Protein AF-A0A6P7GH05-F1 (afdb_monomer_lite)

InterPro domains:
  IPR000743 Glycoside hydrolase, family 28 [PF00295] (95-164)
  IPR011050 Pectin lyase fold/virulence factor [SSF51126] (20-163)
  IPR012334 Pectin lyase fold [G3DSA:2.160.20.10] (19-96)
  IPR012334 Pectin lyase fold [G3DSA:2.160.20.10] (97-174)
  IPR050434 Glycosyl hydrolase family 28, fungi [PTHR31884] (13-96)

Structure (mmCIF, N/CA/C/O backbone):
data_AF-A0A6P7GH05-F1
#
_entry.id   AF-A0A6P7GH05-F1
#
loop_
_atom_site.group_PDB
_atom_site.id
_atom_site.type_symbol
_atom_site.label_atom_id
_atom_site.label_alt_id
_atom_site.label_comp_id
_atom_site.label_asym_id
_atom_site.label_entity_id
_atom_site.label_seq_id
_atom_site.pdbx_PDB_ins_code
_atom_site.Cartn_x
_atom_site.Cartn_y
_atom_site.Cartn_z
_atom_site.occupancy
_atom_site.B_iso_or_equiv
_atom_site.auth_seq_id
_atom_site.auth_comp_id
_atom_site.auth_asym_id
_atom_site.auth_atom_id
_atom_site.pdbx_PDB_model_num
ATOM 1 N N . MET A 1 1 ? 35.188 1.653 43.070 1.00 40.47 1 MET A N 1
ATOM 2 C CA . MET A 1 1 ? 34.069 0.980 42.378 1.00 40.47 1 MET A CA 1
ATOM 3 C C . MET A 1 1 ? 32.779 1.487 42.996 1.00 40.47 1 MET A C 1
ATOM 5 O O . MET A 1 1 ? 32.443 1.072 44.094 1.00 40.47 1 MET A O 1
ATOM 9 N N . SER A 1 2 ? 32.144 2.468 42.358 1.00 36.19 2 SER A N 1
ATOM 10 C CA . SER A 1 2 ? 30.885 3.060 42.818 1.00 36.19 2 SER A CA 1
ATOM 11 C C . SER A 1 2 ? 29.811 2.671 41.811 1.00 36.19 2 SER A C 1
ATOM 13 O O . SER A 1 2 ? 29.954 2.992 40.633 1.00 36.19 2 SER A O 1
ATOM 15 N N . TYR A 1 3 ? 28.797 1.925 42.244 1.00 36.34 3 TYR A N 1
ATOM 16 C CA . TYR A 1 3 ? 27.642 1.605 41.411 1.00 36.34 3 TYR A CA 1
ATOM 17 C C . TYR A 1 3 ? 26.521 2.588 41.738 1.00 36.34 3 TYR A C 1
ATOM 19 O O . TYR A 1 3 ? 26.050 2.650 42.874 1.00 36.34 3 TYR A O 1
ATOM 27 N N . THR A 1 4 ? 26.094 3.351 40.734 1.00 36.66 4 THR A N 1
ATOM 28 C CA . THR A 1 4 ? 24.923 4.224 40.821 1.00 36.66 4 THR A CA 1
ATOM 29 C C . THR A 1 4 ? 23.660 3.379 40.691 1.00 36.66 4 THR A C 1
ATOM 31 O O . THR A 1 4 ? 23.446 2.695 39.693 1.00 36.66 4 THR A O 1
ATOM 34 N N . LYS A 1 5 ? 22.823 3.421 41.726 1.00 44.56 5 LYS A N 1
ATOM 35 C CA . LYS A 1 5 ? 21.528 2.742 41.798 1.00 44.56 5 LYS A CA 1
ATOM 36 C C . LYS A 1 5 ? 20.509 3.544 40.975 1.00 44.56 5 LYS A C 1
ATOM 38 O O . LYS A 1 5 ? 20.111 4.625 41.397 1.00 44.56 5 LYS A O 1
ATOM 43 N N . PHE A 1 6 ? 20.111 3.040 39.806 1.00 34.94 6 PHE A N 1
ATOM 44 C CA . PHE A 1 6 ? 19.012 3.610 39.019 1.00 34.94 6 PHE A CA 1
ATOM 45 C C . PHE A 1 6 ? 17.671 3.118 39.570 1.00 34.94 6 PHE A C 1
ATOM 47 O O . PHE A 1 6 ? 17.457 1.918 39.736 1.00 34.94 6 PHE A O 1
ATOM 54 N N . LEU A 1 7 ? 16.774 4.055 39.863 1.00 34.31 7 LEU A N 1
ATOM 55 C CA . LEU A 1 7 ? 15.393 3.788 40.245 1.00 34.31 7 LEU A CA 1
ATOM 56 C C . LEU A 1 7 ? 14.542 4.083 39.007 1.00 34.31 7 LEU A C 1
ATOM 58 O O . LEU A 1 7 ? 14.425 5.237 38.603 1.00 34.31 7 LEU A O 1
ATOM 62 N N . ILE A 1 8 ? 14.003 3.046 38.361 1.00 41.25 8 ILE A N 1
ATOM 63 C CA . ILE A 1 8 ? 13.006 3.223 37.300 1.00 41.25 8 ILE A CA 1
ATOM 64 C C . ILE A 1 8 ? 11.717 3.655 38.000 1.00 41.25 8 ILE A C 1
ATOM 66 O O . ILE A 1 8 ? 11.035 2.841 38.621 1.00 41.25 8 ILE A O 1
ATOM 70 N N . VAL A 1 9 ? 11.401 4.947 37.947 1.00 43.69 9 VAL A N 1
ATOM 71 C CA . VAL A 1 9 ? 10.051 5.427 38.245 1.00 43.69 9 VAL A CA 1
ATOM 72 C C . VAL A 1 9 ? 9.219 5.082 37.016 1.00 43.69 9 VAL A C 1
ATOM 74 O O . VAL A 1 9 ? 9.401 5.683 35.960 1.00 43.69 9 VAL A O 1
ATOM 77 N N . ALA A 1 10 ? 8.358 4.070 37.123 1.00 41.59 10 ALA A N 1
ATOM 78 C CA . ALA A 1 10 ? 7.387 3.774 36.081 1.00 41.59 10 ALA A CA 1
ATOM 79 C C . ALA A 1 10 ? 6.421 4.962 35.984 1.00 41.59 10 ALA A C 1
ATOM 81 O O . ALA A 1 10 ? 5.525 5.120 36.814 1.00 41.59 10 ALA A O 1
ATOM 82 N N . PHE A 1 11 ? 6.633 5.828 34.995 1.00 42.81 11 PHE A N 1
ATOM 83 C CA . PHE A 1 11 ? 5.618 6.780 34.578 1.00 42.81 11 PHE A CA 1
ATOM 84 C C . PHE A 1 11 ? 4.514 5.950 33.920 1.00 42.81 11 PHE A C 1
ATOM 86 O O . PHE A 1 11 ? 4.683 5.449 32.810 1.00 42.81 11 PHE A O 1
ATOM 93 N N . ILE A 1 12 ? 3.400 5.741 34.626 1.00 53.09 12 ILE A N 1
ATOM 94 C CA . ILE A 1 12 ? 2.162 5.319 33.974 1.00 53.09 12 ILE A CA 1
ATOM 95 C C . ILE A 1 12 ? 1.687 6.555 33.219 1.00 53.09 12 ILE A C 1
ATOM 97 O O . ILE A 1 12 ? 0.936 7.375 33.744 1.00 53.09 12 ILE A O 1
ATOM 101 N N . SER A 1 13 ? 2.188 6.732 32.001 1.00 44.38 13 SER A N 1
ATOM 102 C CA . SER A 1 13 ? 1.524 7.597 31.043 1.00 44.38 13 SER A CA 1
ATOM 103 C C . SER A 1 13 ? 0.185 6.932 30.770 1.00 44.38 13 SER A C 1
ATOM 105 O O . SER A 1 13 ? 0.127 5.896 30.110 1.00 44.38 13 SER A O 1
ATOM 107 N N . THR A 1 14 ? -0.901 7.481 31.308 1.00 39.38 14 THR A N 1
ATOM 108 C CA . THR A 1 14 ? -2.211 7.231 30.718 1.00 39.38 14 THR A CA 1
ATOM 109 C C . THR A 1 14 ? -2.133 7.824 29.321 1.00 39.38 14 THR A C 1
ATOM 111 O O . THR A 1 14 ? -2.288 9.035 29.153 1.00 39.38 14 THR A O 1
ATOM 114 N N . VAL A 1 15 ? -1.810 6.995 28.326 1.00 46.53 15 VAL A N 1
ATOM 115 C CA . VAL A 1 15 ? -2.154 7.311 26.945 1.00 46.53 15 VAL A CA 1
ATOM 116 C C . VAL A 1 15 ? -3.657 7.527 26.981 1.00 46.53 15 VAL A C 1
ATOM 118 O O . VAL A 1 15 ? -4.436 6.615 27.252 1.00 46.53 15 VAL A O 1
ATOM 121 N N . SER A 1 16 ? -4.050 8.792 26.855 1.00 45.31 16 SER A N 1
ATOM 122 C CA . SER A 1 16 ? -5.416 9.140 26.518 1.00 45.31 16 SER A CA 1
ATOM 123 C C . SER A 1 16 ? -5.725 8.343 25.263 1.00 45.31 16 SER A C 1
ATOM 125 O O . SER A 1 16 ? -5.085 8.583 24.238 1.00 45.31 16 SER A O 1
ATOM 127 N N . ALA A 1 17 ? -6.661 7.397 25.352 1.00 48.59 17 ALA A N 1
ATOM 128 C CA . ALA A 1 17 ? -7.340 6.834 24.197 1.00 48.59 17 ALA A CA 1
ATOM 129 C C . ALA A 1 17 ? -8.109 7.984 23.537 1.00 48.59 17 ALA A C 1
ATOM 131 O O . ALA A 1 17 ? -9.322 8.144 23.674 1.00 48.59 17 ALA A O 1
ATOM 132 N N . ASN A 1 18 ? -7.372 8.869 22.874 1.00 51.47 18 ASN A N 1
ATOM 133 C CA . ASN A 1 18 ? -7.936 9.715 21.862 1.00 51.47 18 ASN A CA 1
ATOM 134 C C . ASN A 1 18 ? -8.370 8.718 20.801 1.00 51.47 18 ASN A C 1
ATOM 136 O O . ASN A 1 18 ? -7.541 8.235 20.038 1.00 51.47 18 ASN A O 1
ATOM 140 N N . ASN A 1 19 ? -9.665 8.398 20.779 1.00 66.31 19 ASN A N 1
ATOM 141 C CA . ASN A 1 19 ? -10.319 7.579 19.756 1.00 66.31 19 ASN A CA 1
ATOM 142 C C . ASN A 1 19 ? -10.298 8.282 18.381 1.00 66.31 19 ASN A C 1
ATOM 144 O O . ASN A 1 19 ? -11.253 8.214 17.610 1.00 66.31 19 ASN A O 1
ATOM 148 N N . ASN A 1 20 ? -9.238 9.035 18.095 1.00 79.81 20 ASN A N 1
ATOM 149 C CA . ASN A 1 20 ? -8.943 9.549 16.789 1.00 79.81 20 ASN A CA 1
ATOM 150 C C . ASN A 1 20 ? -8.270 8.415 16.024 1.00 79.81 20 ASN A C 1
ATOM 152 O O . ASN A 1 20 ? -7.089 8.140 16.204 1.00 79.81 20 ASN A O 1
ATOM 156 N N . CYS A 1 21 ? -9.033 7.765 15.156 1.00 93.19 21 CYS A N 1
ATOM 157 C CA . CYS A 1 21 ? -8.537 6.725 14.264 1.00 93.19 21 CYS A CA 1
ATOM 158 C C . CYS A 1 21 ? -7.701 7.294 13.102 1.00 93.19 21 CYS A C 1
ATOM 160 O O . CYS A 1 21 ? -7.695 6.732 12.011 1.00 93.19 21 CYS A O 1
ATOM 162 N N . THR A 1 22 ? -7.020 8.422 13.317 1.00 94.12 22 THR A N 1
ATOM 163 C CA . THR A 1 22 ? -6.159 9.070 12.329 1.00 94.12 22 THR A CA 1
ATOM 164 C C . THR A 1 22 ? -4.704 8.830 12.701 1.00 94.12 22 THR A C 1
ATOM 166 O O . THR A 1 22 ? -4.258 9.264 13.760 1.00 94.12 22 THR A O 1
ATOM 169 N N . ILE A 1 23 ? -3.976 8.158 11.815 1.00 94.69 23 ILE A N 1
ATOM 170 C CA . ILE A 1 23 ? -2.537 7.936 11.879 1.00 94.69 23 ILE A CA 1
ATOM 171 C C . ILE A 1 23 ? -1.850 9.083 11.135 1.00 94.69 23 ILE A C 1
ATOM 173 O O . ILE A 1 23 ? -1.990 9.215 9.918 1.00 94.69 23 ILE A O 1
ATOM 177 N N . THR A 1 24 ? -1.087 9.887 11.867 1.00 92.88 24 THR A N 1
ATOM 178 C CA . THR A 1 24 ? -0.171 10.909 11.329 1.00 92.88 24 THR A CA 1
ATOM 179 C C . THR A 1 24 ? 1.291 10.598 11.644 1.00 92.88 24 THR A C 1
ATOM 181 O O . THR A 1 24 ? 2.190 11.214 11.088 1.00 92.88 24 THR A O 1
ATOM 184 N N . GLU A 1 25 ? 1.550 9.644 12.542 1.00 94.06 25 GLU A N 1
ATOM 185 C CA . GLU A 1 25 ? 2.895 9.237 12.953 1.00 94.06 25 GLU A CA 1
ATOM 186 C C . GLU A 1 25 ? 3.011 7.711 12.979 1.00 94.06 25 GLU A C 1
ATOM 188 O O . GLU A 1 25 ? 2.098 7.014 13.425 1.00 94.06 25 GLU A O 1
ATOM 193 N N . PHE A 1 26 ? 4.163 7.173 12.567 1.00 93.56 26 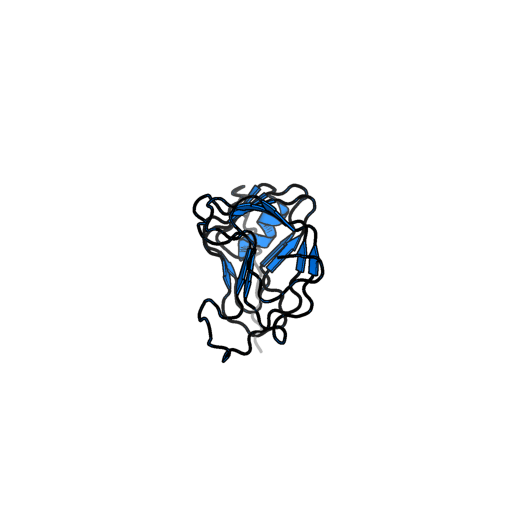PHE A N 1
ATOM 194 C CA . PHE A 1 26 ? 4.376 5.723 12.478 1.00 93.56 26 PHE A CA 1
ATOM 195 C C . PHE A 1 26 ? 4.175 4.996 13.817 1.00 93.56 26 PHE A C 1
ATOM 197 O O . PHE A 1 26 ? 3.644 3.887 13.851 1.00 93.56 26 PHE A O 1
ATOM 204 N N . ALA A 1 27 ? 4.510 5.646 14.936 1.00 94.44 27 ALA A N 1
ATOM 205 C CA . ALA A 1 27 ? 4.320 5.093 16.277 1.00 94.44 27 ALA A CA 1
ATOM 206 C C . ALA A 1 27 ? 2.846 4.784 16.611 1.00 94.44 27 ALA A C 1
ATOM 208 O O . ALA A 1 27 ? 2.576 3.912 17.435 1.00 94.44 27 ALA A O 1
ATOM 209 N N . GLN A 1 28 ? 1.895 5.460 15.959 1.00 94.62 28 GLN A N 1
ATOM 210 C CA . GLN A 1 28 ? 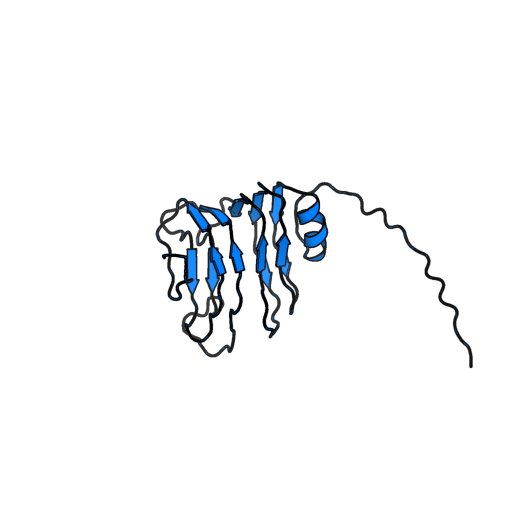0.460 5.292 16.204 1.00 94.62 28 GLN A CA 1
ATOM 211 C C . GLN A 1 28 ? -0.114 4.050 15.512 1.00 94.62 28 GLN A C 1
ATOM 213 O O . GLN A 1 28 ? -1.157 3.545 15.928 1.00 94.62 28 GLN A O 1
ATOM 218 N N . VAL A 1 29 ? 0.558 3.543 14.468 1.00 93.56 29 VAL A N 1
ATOM 219 C CA . VAL A 1 29 ? 0.050 2.462 13.610 1.00 93.56 29 VAL A CA 1
ATOM 220 C C . VAL A 1 29 ? -0.365 1.255 14.446 1.00 93.56 29 VAL A C 1
ATOM 222 O O . VAL A 1 29 ? -1.501 0.803 14.345 1.00 93.56 29 VAL A O 1
ATOM 225 N N . ALA A 1 30 ? 0.519 0.766 15.318 1.00 92.88 30 ALA A N 1
ATOM 226 C CA . ALA A 1 30 ? 0.311 -0.485 16.046 1.00 92.88 30 ALA A CA 1
ATOM 227 C C . ALA A 1 30 ? -0.858 -0.449 17.047 1.00 92.88 30 ALA A C 1
ATOM 229 O O . ALA A 1 30 ? -1.428 -1.499 17.350 1.00 92.88 30 ALA A O 1
ATOM 230 N N . GLU A 1 31 ? -1.189 0.727 17.580 1.00 91.38 31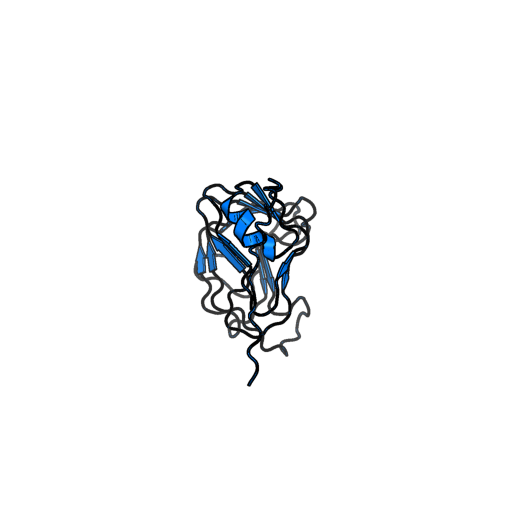 GLU A N 1
ATOM 231 C CA . GLU A 1 31 ? -2.307 0.915 18.508 1.00 91.38 31 GLU A CA 1
ATOM 232 C C . GLU A 1 31 ? -3.607 1.164 17.735 1.00 91.38 31 GLU A C 1
ATOM 234 O O . GLU A 1 31 ? -4.602 0.472 17.952 1.00 91.38 31 GLU A O 1
ATOM 239 N N . ILE A 1 32 ? -3.581 2.058 16.742 1.00 93.25 32 ILE A N 1
ATOM 240 C CA . ILE A 1 32 ? -4.780 2.430 15.984 1.00 93.25 32 ILE A CA 1
ATOM 241 C C . ILE A 1 32 ? -5.328 1.252 15.172 1.00 93.25 32 ILE A C 1
ATOM 243 O O . ILE A 1 32 ? -6.539 1.039 15.176 1.00 93.25 32 ILE A O 1
ATOM 247 N N . VAL A 1 33 ? -4.482 0.432 14.535 1.00 92.56 33 VAL A N 1
ATOM 248 C CA . VAL A 1 33 ? -4.960 -0.732 13.756 1.00 92.56 33 VAL A CA 1
ATOM 249 C C . VAL A 1 33 ? -5.631 -1.803 14.626 1.00 92.56 33 VAL A C 1
ATOM 251 O O . VAL A 1 33 ? -6.460 -2.566 14.133 1.00 92.56 33 VAL A O 1
ATOM 254 N N . LYS A 1 34 ? -5.321 -1.841 15.931 1.00 90.44 34 LYS A N 1
ATOM 255 C CA . LYS A 1 34 ? -5.939 -2.762 16.899 1.00 90.44 34 LYS A CA 1
ATOM 256 C C . LYS A 1 34 ? -7.242 -2.242 17.476 1.00 90.44 34 LYS A C 1
ATOM 258 O O . LYS A 1 34 ? -8.089 -3.045 17.861 1.00 90.44 34 LYS A O 1
ATOM 263 N N . GLU A 1 35 ? -7.420 -0.932 17.549 1.00 90.25 35 GLU A N 1
ATOM 264 C CA . GLU A 1 35 ? -8.591 -0.328 18.186 1.00 90.25 35 GLU A CA 1
ATOM 265 C C . GLU A 1 35 ? -9.654 0.084 17.163 1.00 90.25 35 GLU A C 1
ATOM 267 O O . GLU A 1 35 ? -10.849 -0.134 17.379 1.00 90.25 35 GLU A O 1
ATOM 272 N N . CYS A 1 36 ? -9.241 0.555 15.992 1.00 92.94 36 CYS A N 1
ATOM 273 C CA . CYS A 1 36 ? -10.124 1.163 15.010 1.00 92.94 36 CYS A CA 1
ATOM 274 C C . CYS A 1 36 ? -10.498 0.232 13.852 1.00 92.94 36 CYS A C 1
ATOM 276 O O . CYS A 1 36 ? -9.699 -0.570 13.380 1.00 92.94 36 CYS A O 1
ATOM 278 N N . SER A 1 37 ? -11.725 0.405 13.353 1.00 91.19 37 SER A N 1
ATOM 279 C CA . SER A 1 37 ? -12.189 -0.175 12.082 1.00 91.19 37 SER A CA 1
ATOM 280 C C . SER A 1 37 ? -12.334 0.867 10.973 1.00 91.19 37 SER A C 1
ATOM 282 O O . SER A 1 37 ? -12.489 0.494 9.824 1.00 91.19 37 SER A O 1
ATOM 284 N N . ASN A 1 38 ? -12.309 2.167 11.281 1.00 89.56 38 ASN A N 1
ATOM 285 C CA . ASN A 1 38 ? -12.325 3.243 10.284 1.00 89.56 38 ASN A CA 1
ATOM 286 C C . ASN A 1 38 ? -11.091 4.105 10.506 1.00 89.56 38 ASN A C 1
ATOM 288 O O . ASN A 1 38 ? -11.099 4.965 11.380 1.00 89.56 38 ASN A O 1
ATOM 292 N N . ILE A 1 39 ? -10.028 3.823 9.766 1.00 93.06 39 ILE A N 1
ATOM 293 C CA . ILE A 1 39 ? -8.709 4.415 9.945 1.00 93.06 39 ILE A CA 1
ATOM 294 C C . ILE A 1 39 ? -8.463 5.431 8.838 1.00 93.06 39 ILE A C 1
ATOM 296 O O . ILE A 1 39 ? -8.768 5.184 7.673 1.00 93.06 39 ILE A O 1
ATOM 300 N N . VAL A 1 40 ? -7.884 6.568 9.195 1.00 90.06 40 VAL A N 1
ATOM 301 C CA . VAL A 1 40 ? -7.368 7.557 8.251 1.00 90.06 40 VAL A CA 1
ATOM 302 C C . VAL A 1 40 ? -5.853 7.579 8.388 1.00 90.06 40 VAL A C 1
ATOM 304 O O . VAL A 1 40 ? -5.349 7.668 9.498 1.00 90.06 40 VAL A O 1
ATOM 307 N N . ILE A 1 41 ? -5.117 7.486 7.288 1.00 90.94 41 ILE A N 1
ATOM 308 C CA . ILE A 1 41 ? -3.665 7.672 7.264 1.00 90.94 41 ILE A CA 1
ATOM 309 C C . ILE A 1 41 ? -3.391 8.970 6.511 1.00 90.94 41 ILE A C 1
ATOM 311 O O . ILE A 1 41 ? -3.737 9.097 5.334 1.00 90.94 41 ILE A O 1
ATOM 315 N N . ASN A 1 42 ? -2.791 9.938 7.199 1.00 87.56 42 ASN A N 1
ATOM 316 C CA . ASN A 1 42 ? -2.552 11.271 6.666 1.00 87.56 42 ASN A CA 1
ATOM 317 C C . ASN A 1 42 ? -1.073 11.648 6.772 1.00 87.56 42 ASN A C 1
ATOM 319 O O . ASN A 1 42 ? -0.579 11.822 7.882 1.00 87.56 42 ASN A O 1
ATOM 323 N N . ASP A 1 43 ? -0.413 11.824 5.623 1.00 82.88 43 ASP A N 1
ATOM 324 C CA . ASP A 1 43 ? 0.982 12.285 5.512 1.00 82.88 43 ASP A CA 1
ATOM 325 C C . ASP A 1 43 ? 1.958 11.505 6.406 1.00 82.88 43 ASP A C 1
ATOM 327 O O . ASP A 1 43 ? 2.682 12.061 7.232 1.00 82.88 43 ASP A O 1
ATOM 331 N N . LEU A 1 44 ? 1.952 10.182 6.256 1.00 87.50 44 LEU A N 1
ATOM 332 C CA . LEU A 1 44 ? 2.721 9.277 7.097 1.00 87.50 44 LEU A CA 1
ATOM 333 C C . LEU A 1 44 ? 4.147 9.103 6.569 1.00 87.50 44 LEU A C 1
ATOM 335 O O . LEU A 1 44 ? 4.350 8.681 5.433 1.00 87.50 44 LEU A O 1
ATOM 339 N N . VAL A 1 45 ? 5.138 9.329 7.428 1.00 84.38 45 VAL A N 1
ATOM 340 C CA . VAL A 1 45 ? 6.529 8.936 7.167 1.00 84.38 45 VAL A CA 1
ATOM 341 C C . VAL A 1 45 ? 6.817 7.612 7.870 1.00 84.38 45 VAL A C 1
ATOM 343 O O . VAL A 1 45 ? 6.654 7.496 9.085 1.00 84.38 45 VAL A O 1
ATOM 346 N N . VAL A 1 46 ? 7.239 6.614 7.102 1.00 87.19 46 VAL A N 1
ATOM 347 C CA . VAL A 1 46 ? 7.662 5.295 7.568 1.00 87.19 46 VAL A CA 1
ATOM 348 C C . VAL A 1 46 ? 9.192 5.288 7.666 1.00 87.19 46 VAL A C 1
ATOM 350 O O . VAL A 1 46 ? 9.855 5.566 6.661 1.00 87.19 46 VAL A O 1
ATOM 353 N N . PRO A 1 47 ? 9.769 4.986 8.844 1.00 91.44 47 PRO A N 1
ATOM 354 C CA . PRO A 1 47 ? 11.216 4.991 9.028 1.00 91.44 47 PRO A CA 1
ATOM 355 C C . PRO A 1 47 ? 11.941 3.972 8.148 1.00 91.44 47 PRO A C 1
ATOM 357 O O . PRO A 1 47 ? 11.367 2.966 7.721 1.00 91.44 47 PRO A O 1
ATOM 360 N N . ALA A 1 48 ? 13.238 4.191 7.937 1.00 79.75 48 ALA A N 1
ATOM 361 C CA . ALA A 1 48 ? 14.071 3.243 7.208 1.00 79.75 48 ALA A CA 1
ATOM 362 C C . ALA A 1 48 ? 14.067 1.879 7.920 1.00 79.75 48 ALA A C 1
ATOM 364 O O . ALA A 1 48 ? 13.932 1.799 9.146 1.00 79.75 48 ALA A O 1
ATOM 365 N N . TYR A 1 49 ? 14.232 0.795 7.157 1.00 82.50 49 TYR A N 1
ATOM 366 C CA . TYR A 1 49 ? 14.271 -0.576 7.692 1.00 82.50 49 TYR A CA 1
ATOM 367 C C . TYR A 1 49 ? 12.997 -0.997 8.452 1.00 82.50 49 TYR A C 1
ATOM 369 O O . TYR A 1 49 ? 13.059 -1.841 9.346 1.00 82.50 49 TYR A O 1
ATOM 377 N N . SER A 1 50 ? 11.852 -0.381 8.139 1.00 85.44 50 SER A N 1
ATOM 378 C CA . SER A 1 50 ? 10.578 -0.625 8.821 1.00 85.44 50 SER A CA 1
ATOM 379 C C . SER A 1 50 ? 9.463 -0.991 7.843 1.00 85.44 50 SER A C 1
ATOM 381 O O . SER A 1 50 ? 9.391 -0.463 6.735 1.00 85.44 50 SER A O 1
ATOM 383 N N . THR A 1 51 ? 8.559 -1.868 8.283 1.00 84.00 51 THR A N 1
ATOM 384 C CA . THR A 1 51 ? 7.324 -2.213 7.564 1.00 84.00 51 THR A CA 1
ATOM 385 C C . THR A 1 51 ? 6.161 -1.372 8.081 1.00 84.00 51 THR A C 1
ATOM 387 O O . THR A 1 51 ? 5.897 -1.345 9.284 1.00 84.00 51 THR A O 1
ATOM 390 N N . LEU A 1 52 ? 5.393 -0.758 7.181 1.00 88.50 52 LEU A N 1
ATOM 391 C CA . LEU A 1 52 ? 4.048 -0.279 7.482 1.00 88.50 52 LEU A CA 1
ATOM 392 C C . LEU A 1 52 ? 3.100 -1.477 7.578 1.00 88.50 52 LEU A C 1
ATOM 394 O O . LEU A 1 52 ? 2.601 -1.971 6.573 1.00 88.50 52 LEU A O 1
ATOM 398 N N . LEU A 1 53 ? 2.897 -1.964 8.801 1.00 87.06 53 LEU A N 1
ATOM 399 C CA . LEU A 1 53 ? 2.081 -3.142 9.081 1.00 87.06 53 LEU A CA 1
ATOM 400 C C . LEU A 1 53 ? 0.658 -2.734 9.482 1.00 87.06 53 LEU A C 1
ATOM 402 O O . LEU A 1 53 ? 0.417 -2.285 10.604 1.00 87.06 53 LEU A O 1
ATOM 406 N N . LEU A 1 54 ? -0.292 -2.919 8.570 1.00 88.38 54 LEU A N 1
ATOM 407 C CA . LEU A 1 54 ? -1.715 -2.665 8.767 1.00 88.38 54 LEU A CA 1
ATOM 408 C C . LEU A 1 54 ? -2.454 -3.993 8.977 1.00 88.38 54 LEU A C 1
ATOM 410 O O . LEU A 1 54 ? -3.064 -4.534 8.059 1.00 88.38 54 LEU A O 1
ATOM 414 N N . ASN A 1 55 ? -2.397 -4.514 10.205 1.00 87.88 55 ASN A N 1
ATOM 415 C CA . ASN A 1 55 ? -3.161 -5.694 10.625 1.00 87.88 55 ASN A CA 1
ATOM 416 C C . ASN A 1 55 ? -4.556 -5.276 11.085 1.00 87.88 55 ASN A C 1
ATOM 418 O O . ASN A 1 55 ? -4.784 -5.005 12.265 1.00 87.88 55 ASN A O 1
ATOM 422 N N . LEU A 1 56 ? -5.464 -5.166 10.126 1.00 87.19 56 LEU A N 1
ATOM 423 C CA . LEU A 1 56 ? -6.772 -4.564 10.302 1.00 87.19 56 LEU A CA 1
ATOM 424 C C . LEU A 1 56 ? -7.802 -5.580 10.806 1.00 87.19 56 LEU A C 1
ATOM 426 O O . LEU A 1 56 ? -7.762 -6.769 10.481 1.00 87.19 56 LEU A O 1
ATOM 430 N N . LYS A 1 57 ? -8.793 -5.090 11.558 1.00 87.19 57 LYS A N 1
ATOM 431 C CA . LYS A 1 57 ? -9.986 -5.879 11.900 1.00 87.19 57 LYS A CA 1
ATOM 432 C C . LYS A 1 57 ? -10.773 -6.223 10.635 1.00 87.19 57 LYS A C 1
ATOM 434 O O . LYS A 1 57 ? -10.746 -5.477 9.655 1.00 87.19 57 LYS A O 1
ATOM 439 N N . ASN A 1 58 ? -11.562 -7.287 10.688 1.00 85.69 58 ASN A N 1
ATOM 440 C CA . ASN A 1 58 ? -12.442 -7.634 9.576 1.00 85.69 58 ASN A CA 1
ATOM 441 C C . ASN A 1 58 ? -13.424 -6.489 9.269 1.00 85.69 58 ASN A C 1
ATOM 443 O O . ASN A 1 58 ? -13.954 -5.860 10.187 1.00 85.69 58 ASN A O 1
ATOM 447 N N . GLY A 1 59 ? -13.654 -6.213 7.986 1.00 77.69 59 GLY A N 1
ATOM 448 C CA . GLY A 1 59 ? -14.510 -5.122 7.520 1.00 77.69 59 GLY A CA 1
ATOM 449 C C . GLY A 1 59 ? -13.935 -3.720 7.738 1.00 77.69 59 GLY A C 1
ATOM 450 O O . GLY A 1 59 ? -14.668 -2.743 7.595 1.00 77.69 59 GLY A O 1
ATOM 451 N N . SER A 1 60 ? -12.663 -3.594 8.137 1.00 84.00 60 SER A N 1
ATOM 452 C CA . SER A 1 60 ? -12.058 -2.281 8.374 1.00 84.00 60 SER A CA 1
ATOM 453 C C . SER A 1 60 ? -11.893 -1.485 7.091 1.00 84.00 60 SER A C 1
ATOM 455 O O . SER A 1 60 ? -11.546 -2.029 6.048 1.00 84.00 60 SER A O 1
ATOM 457 N N . ARG A 1 61 ? -12.050 -0.170 7.199 1.00 80.19 61 ARG A N 1
ATOM 458 C CA . ARG A 1 61 ? -11.767 0.805 6.156 1.00 80.19 61 ARG A CA 1
ATOM 459 C C . ARG A 1 61 ? -10.508 1.588 6.505 1.00 80.19 61 ARG A C 1
ATOM 461 O O . ARG A 1 61 ? -10.416 2.126 7.605 1.00 80.19 61 ARG A O 1
ATOM 468 N N . VAL A 1 62 ? -9.579 1.706 5.565 1.00 86.50 62 VAL A N 1
ATOM 469 C CA . VAL A 1 62 ? -8.411 2.591 5.636 1.00 86.50 62 VAL A CA 1
ATOM 470 C C . VAL A 1 62 ? -8.538 3.652 4.551 1.00 86.50 62 VAL A C 1
ATOM 472 O O . VAL A 1 62 ? -8.719 3.330 3.380 1.00 86.50 62 VAL A O 1
ATOM 475 N N . THR A 1 63 ? -8.448 4.922 4.935 1.00 81.38 63 THR A N 1
ATOM 476 C CA . THR A 1 63 ? -8.481 6.061 4.012 1.00 81.38 63 THR A CA 1
ATOM 477 C C . THR A 1 63 ? -7.138 6.770 4.005 1.00 81.38 63 THR A C 1
ATOM 479 O O . THR A 1 63 ? -6.745 7.326 5.024 1.00 81.38 63 THR A O 1
ATOM 482 N N . PHE A 1 64 ? -6.461 6.807 2.863 1.00 81.56 64 PHE A N 1
ATOM 483 C CA . PHE A 1 64 ? -5.265 7.622 2.671 1.00 81.56 64 PHE A CA 1
ATOM 484 C C . PHE A 1 64 ? -5.667 9.027 2.201 1.00 81.56 64 PHE A C 1
ATOM 486 O O . PHE A 1 64 ? -6.290 9.184 1.149 1.00 81.56 64 PHE A O 1
ATOM 493 N N . THR A 1 65 ? -5.358 10.056 2.994 1.00 73.25 65 THR A N 1
ATOM 494 C CA . THR A 1 65 ? -5.699 11.464 2.694 1.00 73.25 65 THR A CA 1
ATOM 495 C C . THR A 1 65 ? -4.504 12.305 2.241 1.00 73.25 65 THR A C 1
ATOM 497 O O . THR A 1 65 ? -4.710 13.430 1.794 1.00 73.25 65 THR A O 1
ATOM 500 N N . GLY A 1 66 ? -3.290 11.752 2.309 1.00 68.50 66 GLY A N 1
ATOM 501 C CA . GLY A 1 66 ? -2.031 12.396 1.931 1.00 68.50 66 GLY A CA 1
ATOM 502 C C . GLY A 1 66 ? -0.989 11.374 1.468 1.00 68.50 66 GLY A C 1
ATOM 503 O O . GLY A 1 66 ? -1.349 10.275 1.041 1.00 68.50 66 GLY A O 1
ATOM 504 N N . ASN A 1 67 ? 0.296 11.714 1.566 1.00 68.88 67 ASN A N 1
ATOM 505 C CA . ASN A 1 67 ? 1.373 10.833 1.099 1.00 68.88 67 ASN A CA 1
ATOM 506 C C . ASN A 1 67 ? 1.801 9.818 2.166 1.00 68.88 67 ASN A C 1
ATOM 508 O O . ASN A 1 67 ? 1.807 10.118 3.356 1.00 68.88 67 ASN A O 1
ATOM 512 N N . VAL A 1 68 ? 2.230 8.631 1.736 1.00 77.81 68 VAL A N 1
ATOM 513 C CA . VAL A 1 68 ? 3.024 7.726 2.576 1.00 77.81 68 VAL A CA 1
ATOM 514 C C . VAL A 1 68 ? 4.441 7.711 2.024 1.00 77.81 68 VAL A C 1
ATOM 516 O O . VAL A 1 68 ? 4.660 7.290 0.891 1.00 77.81 68 VAL A O 1
ATOM 519 N N . LEU A 1 69 ? 5.397 8.200 2.808 1.00 73.06 69 LEU A N 1
ATOM 520 C CA . LEU A 1 69 ? 6.804 8.294 2.426 1.00 73.06 69 LEU A CA 1
ATOM 521 C C . LEU A 1 69 ? 7.617 7.269 3.207 1.00 73.06 69 LEU A C 1
ATOM 523 O O . LEU A 1 69 ? 7.483 7.181 4.420 1.00 73.06 69 LEU A O 1
ATOM 527 N N . PHE A 1 70 ? 8.489 6.533 2.526 1.00 77.12 70 PHE A N 1
ATOM 528 C CA . PHE A 1 70 ? 9.424 5.605 3.158 1.00 77.12 70 PHE A CA 1
ATOM 529 C C . PHE A 1 70 ? 10.815 6.227 3.159 1.00 77.12 70 PHE A C 1
ATOM 531 O O . PHE A 1 70 ? 11.326 6.607 2.103 1.00 77.12 70 PHE A O 1
ATOM 538 N N . GLU A 1 71 ? 11.430 6.342 4.333 1.00 78.00 71 GLU A N 1
ATOM 539 C CA . GLU A 1 71 ? 12.835 6.729 4.416 1.00 78.00 71 GLU A CA 1
ATOM 540 C C . GLU A 1 71 ? 13.727 5.659 3.772 1.00 78.00 71 GLU A C 1
ATOM 542 O O . GLU A 1 71 ? 13.427 4.462 3.776 1.00 78.00 71 GLU A O 1
ATOM 547 N N . VAL A 1 72 ? 14.856 6.099 3.216 1.00 72.12 72 VAL A N 1
ATOM 548 C CA . VAL A 1 72 ? 15.757 5.226 2.460 1.00 72.12 72 VAL A CA 1
ATOM 549 C C . VAL A 1 72 ? 16.452 4.233 3.396 1.00 72.12 72 VAL A C 1
ATOM 551 O O . VAL A 1 72 ? 17.230 4.623 4.266 1.00 72.12 72 VAL A O 1
ATOM 554 N N . GLY A 1 73 ? 16.225 2.940 3.166 1.00 68.00 73 GLY A N 1
ATOM 555 C CA . GLY A 1 73 ? 16.941 1.840 3.809 1.00 68.00 73 GLY A CA 1
ATOM 556 C C . GLY A 1 73 ? 17.067 0.644 2.866 1.00 68.00 73 GLY A C 1
ATOM 557 O O . GLY A 1 73 ? 16.131 0.333 2.134 1.00 68.00 73 GLY A O 1
ATOM 558 N N . TYR A 1 74 ? 18.222 -0.023 2.881 1.00 73.19 74 TYR A N 1
ATOM 559 C CA . TYR A 1 74 ? 18.506 -1.191 2.037 1.00 73.19 74 TYR A CA 1
ATOM 560 C C . TYR A 1 74 ? 18.280 -2.474 2.839 1.00 73.19 74 TYR A C 1
ATOM 562 O O . TYR A 1 74 ? 19.075 -2.797 3.722 1.00 73.19 74 TYR A O 1
ATOM 570 N N . TRP A 1 75 ? 17.177 -3.175 2.577 1.00 73.00 75 TRP A N 1
ATOM 571 C CA . TRP A 1 75 ? 16.788 -4.386 3.304 1.00 73.00 75 TRP A CA 1
ATOM 572 C C . TRP A 1 75 ? 15.753 -5.211 2.535 1.00 73.00 75 TRP A C 1
ATOM 574 O O . TRP A 1 75 ? 15.150 -4.722 1.587 1.00 73.00 75 TRP A O 1
ATOM 584 N N . GLU A 1 76 ? 15.524 -6.443 2.991 1.00 59.53 76 GLU A N 1
ATOM 585 C CA . GLU A 1 76 ? 14.643 -7.437 2.350 1.00 59.53 76 GLU A CA 1
ATOM 586 C C . GLU A 1 76 ? 13.138 -7.109 2.426 1.00 59.53 76 GLU A C 1
ATOM 588 O O . GLU A 1 76 ? 12.320 -7.791 1.806 1.00 59.53 76 GLU A O 1
ATOM 593 N N . GLY A 1 77 ? 12.751 -6.089 3.198 1.00 64.12 77 GLY A N 1
ATOM 594 C CA . GLY A 1 77 ? 11.352 -5.709 3.374 1.00 64.12 77 GLY A CA 1
ATOM 595 C C . GLY A 1 77 ? 10.529 -6.695 4.224 1.00 64.12 77 GLY A C 1
ATOM 596 O O . GLY A 1 77 ? 11.093 -7.475 5.000 1.00 64.12 77 GLY A O 1
ATOM 597 N N . PRO A 1 78 ? 9.185 -6.658 4.098 1.00 61.03 78 PRO A N 1
ATOM 598 C CA . PRO A 1 78 ? 8.397 -5.836 3.163 1.00 61.03 78 PRO A CA 1
ATOM 599 C C . PRO A 1 78 ? 8.266 -4.361 3.592 1.00 61.03 78 PRO A C 1
ATOM 601 O O . PRO A 1 78 ? 8.355 -4.040 4.775 1.00 61.03 78 PRO A O 1
ATOM 604 N N . LEU A 1 79 ? 7.999 -3.453 2.642 1.00 60.38 79 LEU A N 1
ATOM 605 C CA . LEU A 1 79 ? 7.717 -2.033 2.936 1.00 60.38 79 LEU A CA 1
ATOM 606 C C . LEU A 1 79 ? 6.313 -1.826 3.523 1.00 60.38 79 LEU A C 1
ATOM 608 O O . LEU A 1 79 ? 6.152 -1.112 4.506 1.00 60.38 79 LEU A O 1
ATOM 612 N N . LEU A 1 80 ? 5.296 -2.467 2.950 1.00 75.12 80 LEU A N 1
ATOM 613 C CA . LEU A 1 80 ? 3.895 -2.366 3.363 1.00 75.12 80 LEU A CA 1
ATOM 614 C C . LEU A 1 80 ? 3.293 -3.766 3.417 1.00 75.12 80 LEU A C 1
ATOM 616 O O . LEU A 1 80 ? 3.446 -4.547 2.479 1.00 75.12 80 LEU A O 1
ATOM 620 N N . GLU A 1 81 ? 2.581 -4.053 4.497 1.00 77.50 81 GLU A N 1
ATOM 621 C CA . GLU A 1 81 ? 1.785 -5.263 4.652 1.00 77.50 81 GLU A CA 1
ATOM 622 C C . GLU A 1 81 ? 0.392 -4.863 5.137 1.00 77.50 81 GLU A C 1
ATOM 624 O O . GLU A 1 81 ? 0.247 -4.264 6.201 1.00 77.50 81 GLU A O 1
ATOM 629 N N . ILE A 1 82 ? -0.634 -5.169 4.340 1.00 79.88 82 ILE A N 1
ATOM 630 C CA . ILE A 1 82 ? -2.039 -4.949 4.700 1.00 79.88 82 ILE A CA 1
ATOM 631 C C . ILE A 1 82 ? -2.708 -6.310 4.821 1.00 79.88 82 ILE A C 1
ATOM 633 O O . ILE A 1 82 ? -2.710 -7.093 3.868 1.00 79.88 82 ILE A O 1
ATOM 637 N N . SER A 1 83 ? -3.287 -6.579 5.988 1.00 78.38 83 SER A N 1
ATOM 638 C CA . SER A 1 83 ? -4.005 -7.817 6.268 1.00 78.38 83 SER A CA 1
ATOM 639 C C . SER A 1 83 ? -5.342 -7.541 6.956 1.00 78.38 83 SER A C 1
ATOM 641 O O . SER A 1 83 ? -5.529 -6.517 7.613 1.00 78.38 83 SER A O 1
ATOM 643 N N . GLY A 1 84 ? -6.290 -8.457 6.771 1.00 70.56 84 GLY A N 1
ATOM 644 C CA . GLY A 1 84 ? -7.652 -8.387 7.299 1.00 70.56 84 GLY A CA 1
ATOM 645 C C . GLY A 1 84 ? -8.654 -8.987 6.310 1.00 70.56 84 GLY A C 1
ATOM 646 O O . GLY A 1 84 ? -8.362 -9.121 5.119 1.00 70.56 84 GLY A O 1
ATOM 647 N N . ASP A 1 85 ? -9.822 -9.399 6.798 1.00 72.81 85 ASP A N 1
ATOM 648 C CA . ASP A 1 85 ? -10.888 -9.949 5.952 1.00 72.81 85 ASP A CA 1
ATOM 649 C C . ASP A 1 85 ? -11.904 -8.863 5.573 1.00 72.81 85 ASP A C 1
ATOM 651 O O . ASP A 1 85 ? -12.357 -8.112 6.436 1.00 72.81 85 ASP A O 1
ATOM 655 N N . GLY A 1 86 ? -12.256 -8.758 4.291 1.00 65.12 86 GLY A N 1
ATOM 656 C CA . GLY A 1 86 ? -13.194 -7.745 3.788 1.00 65.12 86 GLY A CA 1
ATOM 657 C C . GLY A 1 86 ? -12.766 -6.292 4.037 1.00 65.12 86 GLY A C 1
ATOM 658 O O . GLY A 1 86 ? -13.622 -5.451 4.302 1.00 65.12 86 GLY A O 1
ATOM 659 N N . VAL A 1 87 ? -11.461 -6.000 4.017 1.00 70.56 87 VAL A N 1
ATOM 660 C CA . VAL A 1 87 ? -10.939 -4.651 4.279 1.00 70.56 87 VAL A CA 1
ATOM 661 C C . VAL A 1 87 ? -11.056 -3.749 3.052 1.00 70.56 87 VAL A C 1
ATOM 663 O O . VAL A 1 87 ? -10.806 -4.163 1.925 1.00 70.56 87 VAL A O 1
ATOM 666 N N . GLU A 1 88 ? -11.423 -2.490 3.259 1.00 64.12 88 GLU A N 1
ATOM 667 C CA . GLU A 1 88 ? -11.536 -1.500 2.190 1.00 64.12 88 GLU A CA 1
ATOM 668 C C . GLU A 1 88 ? -10.415 -0.470 2.315 1.00 64.12 88 GLU A C 1
ATOM 670 O O . GLU A 1 88 ? -10.257 0.164 3.356 1.00 64.12 88 GLU A O 1
ATOM 675 N N . VAL A 1 89 ? -9.634 -0.288 1.257 1.00 70.81 89 VAL A N 1
ATOM 676 C CA . VAL A 1 89 ? -8.562 0.703 1.190 1.00 70.81 89 VAL A CA 1
ATOM 677 C C . VAL A 1 89 ? -8.922 1.717 0.121 1.00 70.81 89 VAL A C 1
ATOM 679 O O . VAL A 1 89 ? -9.084 1.384 -1.051 1.00 70.81 89 VAL A O 1
ATOM 682 N N . GLN A 1 90 ? -9.048 2.972 0.530 1.00 64.81 90 GLN A N 1
ATOM 683 C CA . GLN A 1 90 ? -9.474 4.055 -0.343 1.00 64.81 90 GLN A CA 1
ATOM 684 C C . GLN A 1 90 ? -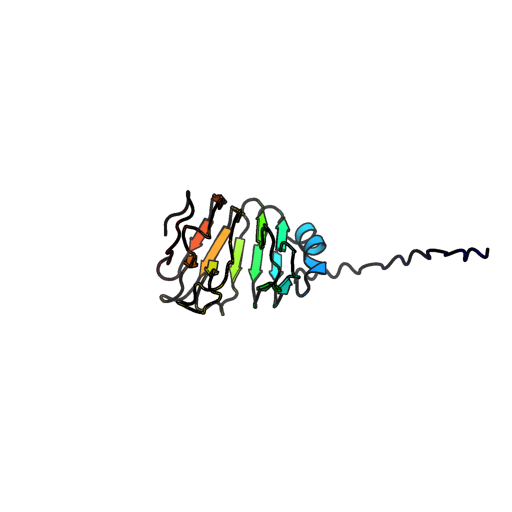8.531 5.251 -0.236 1.00 64.81 90 GLN A C 1
ATOM 686 O O . GLN A 1 90 ? -8.011 5.572 0.831 1.00 64.81 90 GLN A O 1
ATOM 691 N N . GLY A 1 91 ? -8.339 5.941 -1.353 1.00 62.59 91 GLY A N 1
ATOM 692 C CA . GLY A 1 91 ? -7.812 7.298 -1.361 1.00 62.59 91 GLY A CA 1
ATOM 693 C C . GLY A 1 91 ? -8.931 8.311 -1.155 1.00 62.59 91 GLY A C 1
ATOM 694 O O . GLY A 1 91 ? -10.059 8.083 -1.590 1.00 62.59 91 GLY A O 1
ATOM 695 N N . ASN A 1 92 ? -8.643 9.450 -0.528 1.00 60.81 92 ASN A N 1
ATOM 696 C CA . ASN A 1 92 ? -9.569 10.583 -0.563 1.00 60.81 92 ASN A CA 1
ATOM 697 C C . ASN A 1 92 ? -9.754 11.093 -2.011 1.00 60.81 92 ASN A C 1
ATOM 699 O O . ASN A 1 92 ? -8.899 10.866 -2.866 1.00 60.81 92 ASN A O 1
ATOM 703 N N . ALA A 1 93 ? -10.829 11.843 -2.277 1.00 45.25 93 ALA A N 1
ATOM 704 C CA . ALA A 1 93 ? -11.255 12.339 -3.597 1.00 45.25 93 ALA A CA 1
ATOM 705 C C . ALA A 1 93 ? -10.251 13.263 -4.341 1.00 45.25 93 ALA A C 1
ATOM 707 O O . ALA A 1 93 ? -10.586 13.836 -5.375 1.00 45.25 93 ALA A O 1
ATOM 708 N N . GLY A 1 94 ? -9.028 13.417 -3.824 1.00 44.34 94 GLY A N 1
ATOM 709 C CA . GLY A 1 94 ? -7.899 14.087 -4.469 1.00 44.34 94 GLY A CA 1
ATOM 710 C C . GLY A 1 94 ? -6.873 13.141 -5.107 1.00 44.34 94 GLY A C 1
ATOM 711 O O . GLY A 1 94 ? -5.938 13.636 -5.735 1.00 44.34 94 GLY A O 1
ATOM 712 N N . ILE A 1 95 ? -7.023 11.812 -4.984 1.00 49.88 95 ILE A N 1
ATOM 713 C CA . ILE A 1 95 ? -6.200 10.867 -5.754 1.00 49.88 95 ILE A CA 1
ATOM 714 C C . ILE A 1 95 ? -6.626 10.956 -7.221 1.00 49.88 95 ILE A C 1
ATOM 716 O O . ILE A 1 95 ? -7.636 10.395 -7.640 1.00 49.88 95 ILE A O 1
ATOM 720 N N . THR A 1 96 ? -5.859 11.724 -7.986 1.00 52.41 96 THR A N 1
ATOM 721 C CA . THR A 1 96 ? -6.119 12.048 -9.395 1.00 52.41 96 THR A CA 1
ATOM 722 C C . THR A 1 96 ? -5.252 11.247 -10.359 1.00 52.41 96 THR A C 1
ATOM 724 O O . THR A 1 96 ? -5.345 11.465 -11.566 1.00 52.41 96 THR A O 1
ATOM 727 N N . GLU A 1 97 ? -4.468 10.289 -9.850 1.00 63.44 97 GLU A N 1
ATOM 728 C CA . GLU A 1 97 ? -3.550 9.489 -10.664 1.00 63.44 97 GLU A CA 1
ATOM 729 C C . GLU A 1 97 ? -3.745 7.981 -10.476 1.00 63.44 97 GLU A C 1
ATOM 731 O O . GLU A 1 97 ? -4.238 7.345 -11.397 1.00 63.44 97 GLU A O 1
ATOM 736 N N . ASP A 1 98 ? -3.444 7.383 -9.320 1.00 73.50 98 ASP A N 1
ATOM 737 C CA . ASP A 1 98 ? -3.387 5.914 -9.208 1.00 73.50 98 ASP A CA 1
ATOM 738 C C . ASP A 1 98 ? -3.993 5.373 -7.901 1.00 73.50 98 ASP A C 1
ATOM 740 O O . ASP A 1 98 ? -3.808 5.960 -6.840 1.00 73.50 98 ASP A O 1
ATOM 744 N N . GLY A 1 99 ? -4.708 4.242 -7.966 1.00 75.19 99 GLY A N 1
ATOM 745 C CA . GLY A 1 99 ? -5.273 3.561 -6.792 1.00 75.19 99 GLY A CA 1
ATOM 746 C C . GLY A 1 99 ? -4.210 2.810 -5.992 1.00 75.19 99 GLY A C 1
ATOM 747 O O . GLY A 1 99 ? -3.968 3.112 -4.826 1.00 75.19 99 GLY A O 1
ATOM 748 N N . ILE A 1 100 ? -3.545 1.853 -6.639 1.00 81.25 100 ILE A N 1
ATOM 749 C CA . ILE A 1 100 ? -2.306 1.238 -6.153 1.00 81.25 100 ILE A CA 1
ATOM 750 C C . ILE A 1 100 ? -1.182 1.662 -7.095 1.00 81.25 100 ILE A C 1
ATOM 752 O O . ILE A 1 100 ? -1.220 1.307 -8.269 1.00 81.25 100 ILE A O 1
ATOM 756 N N . TYR A 1 101 ? -0.179 2.377 -6.586 1.00 80.81 101 TYR A N 1
ATOM 757 C CA . TYR A 1 101 ? 1.008 2.765 -7.348 1.00 80.81 101 TYR A CA 1
ATOM 758 C C . TYR A 1 101 ? 2.260 2.131 -6.751 1.00 80.81 101 TYR A C 1
ATOM 760 O O . TYR A 1 101 ? 2.617 2.404 -5.606 1.00 80.81 101 TYR A O 1
ATOM 768 N N . ILE A 1 102 ? 2.924 1.280 -7.528 1.00 79.25 102 ILE A N 1
ATOM 769 C CA . ILE A 1 102 ? 4.204 0.675 -7.173 1.00 79.25 102 ILE A CA 1
ATOM 770 C C . ILE A 1 102 ? 5.191 1.057 -8.258 1.00 79.25 102 ILE A C 1
ATOM 772 O O . ILE A 1 102 ? 5.075 0.588 -9.387 1.00 79.25 102 ILE A O 1
ATOM 776 N N . ASN A 1 103 ? 6.164 1.897 -7.918 1.00 78.69 103 ASN A N 1
ATOM 777 C CA . ASN A 1 103 ? 7.198 2.294 -8.856 1.00 78.69 103 ASN A CA 1
ATOM 778 C C . ASN A 1 103 ? 8.595 2.110 -8.261 1.00 78.69 103 ASN A C 1
ATOM 780 O O . ASN A 1 103 ? 8.981 2.786 -7.310 1.00 78.69 103 ASN A O 1
ATOM 784 N N . GLN A 1 104 ? 9.346 1.198 -8.869 1.00 73.81 104 GLN A N 1
ATOM 785 C CA . GLN A 1 104 ? 10.732 0.894 -8.550 1.00 73.81 104 GLN A CA 1
ATOM 786 C C . GLN A 1 104 ? 11.682 2.079 -8.804 1.00 73.81 104 GLN A C 1
ATOM 788 O O . GLN A 1 104 ? 12.680 2.227 -8.102 1.00 73.81 104 GLN A O 1
ATOM 793 N N . ASP A 1 105 ? 11.390 2.929 -9.792 1.00 66.62 105 ASP A N 1
ATOM 794 C CA . ASP A 1 105 ? 12.248 4.052 -10.188 1.00 66.62 105 ASP A CA 1
ATOM 795 C C . ASP A 1 105 ? 11.932 5.370 -9.460 1.00 66.62 105 ASP A C 1
ATOM 797 O O . ASP A 1 105 ? 12.607 6.373 -9.694 1.00 66.62 105 ASP A O 1
ATOM 801 N N . TYR A 1 106 ? 10.954 5.378 -8.543 1.00 64.38 106 TYR A N 1
ATOM 802 C CA . TYR A 1 106 ? 10.493 6.580 -7.829 1.00 64.38 106 TYR A CA 1
ATOM 803 C C . TYR A 1 106 ? 10.045 7.738 -8.754 1.00 64.38 106 TYR A C 1
ATOM 805 O O . TYR A 1 106 ? 10.032 8.894 -8.338 1.00 64.38 106 TYR A O 1
ATOM 813 N N . GLY A 1 107 ? 9.642 7.454 -9.996 1.00 58.00 107 GLY A N 1
ATOM 814 C CA . GLY A 1 107 ? 9.235 8.459 -10.983 1.00 58.00 107 GLY A CA 1
ATOM 815 C C . GLY A 1 107 ? 10.374 8.977 -11.871 1.00 58.00 107 GLY A C 1
ATOM 816 O O . GLY A 1 107 ? 10.116 9.787 -12.762 1.00 58.00 107 GLY A O 1
ATOM 817 N N . ASP A 1 108 ? 11.607 8.490 -11.691 1.00 54.81 108 ASP A N 1
ATOM 818 C CA . ASP A 1 108 ? 12.759 8.796 -12.548 1.00 54.81 108 ASP A CA 1
ATOM 819 C C . ASP A 1 108 ? 12.805 7.837 -13.758 1.00 54.81 108 ASP A C 1
ATOM 821 O O . ASP A 1 108 ? 13.732 7.030 -13.908 1.00 54.81 108 ASP A O 1
ATOM 825 N N . ILE A 1 109 ? 11.788 7.919 -14.627 1.00 53.22 109 ILE A N 1
ATOM 826 C CA . ILE A 1 109 ? 11.609 7.032 -15.792 1.00 53.22 109 ILE A CA 1
ATOM 827 C C . ILE A 1 109 ? 12.913 6.915 -16.598 1.00 53.22 109 ILE A C 1
ATOM 829 O O . ILE A 1 109 ? 13.401 7.886 -17.179 1.00 53.22 109 ILE A O 1
ATOM 833 N N . GLY A 1 110 ? 13.452 5.694 -16.676 1.00 52.34 110 GLY A N 1
ATOM 834 C CA . GLY A 1 110 ? 14.628 5.358 -17.487 1.00 52.34 110 GLY A CA 1
ATOM 835 C C . GLY A 1 110 ? 15.976 5.413 -16.760 1.00 52.34 110 GLY A C 1
ATOM 836 O O . GLY A 1 110 ? 17.004 5.178 -17.399 1.00 52.34 110 GLY A O 1
ATOM 837 N N . ASN A 1 111 ? 16.005 5.672 -15.447 1.00 52.00 111 ASN A N 1
ATOM 838 C CA . ASN A 1 111 ? 17.234 5.624 -14.652 1.00 52.00 111 ASN A CA 1
ATOM 839 C C . ASN A 1 111 ? 17.337 4.337 -13.814 1.00 52.00 111 ASN A C 1
ATOM 841 O O . ASN A 1 111 ? 17.157 4.332 -12.599 1.00 52.00 111 ASN A O 1
ATOM 845 N N . TYR A 1 112 ? 17.705 3.239 -14.475 1.00 51.19 112 TYR A N 1
ATOM 846 C CA . TYR A 1 112 ? 17.909 1.913 -13.872 1.00 51.19 112 TYR A CA 1
ATOM 847 C C . TYR A 1 112 ? 19.180 1.794 -12.999 1.00 51.19 112 TYR A C 1
ATOM 849 O O . TYR A 1 112 ? 19.626 0.688 -12.710 1.00 51.19 112 TYR A O 1
ATOM 857 N N . SER A 1 113 ? 19.810 2.909 -12.601 1.00 49.69 113 SER A N 1
ATOM 858 C CA . SER A 1 113 ? 21.066 2.897 -11.826 1.00 49.69 113 SER A CA 1
ATOM 859 C C . SER A 1 113 ? 20.892 2.559 -10.342 1.00 49.69 113 SER A C 1
ATOM 861 O O . SER A 1 113 ? 21.886 2.460 -9.623 1.00 49.69 113 SER A O 1
ATOM 863 N N . ARG A 1 114 ? 19.655 2.389 -9.862 1.00 56.00 114 ARG A N 1
ATOM 864 C CA . ARG A 1 114 ? 19.376 2.097 -8.454 1.00 56.00 114 ARG A CA 1
ATOM 865 C C . ARG A 1 114 ? 19.067 0.610 -8.287 1.00 56.00 114 ARG A C 1
ATOM 867 O O . ARG A 1 114 ? 18.113 0.101 -8.865 1.00 56.00 114 ARG A O 1
ATOM 874 N N . GLU A 1 115 ? 19.864 -0.074 -7.469 1.00 61.56 115 GLU A N 1
ATOM 875 C CA . GLU A 1 115 ? 19.755 -1.503 -7.118 1.00 61.56 115 GLU A CA 1
ATOM 876 C C . GLU A 1 115 ? 18.519 -1.830 -6.250 1.00 61.56 115 GLU A C 1
ATOM 878 O O . GLU A 1 115 ? 18.555 -2.729 -5.418 1.00 61.56 115 GLU A O 1
ATOM 883 N N . ILE A 1 116 ? 17.425 -1.083 -6.398 1.00 68.06 116 ILE A N 1
ATOM 884 C CA . ILE A 1 116 ? 16.252 -1.209 -5.536 1.00 68.06 116 ILE A CA 1
ATOM 885 C C . ILE A 1 116 ? 15.443 -2.413 -5.991 1.00 68.06 116 ILE A C 1
ATOM 887 O O . ILE A 1 116 ? 14.953 -2.468 -7.122 1.00 68.06 116 ILE A O 1
ATOM 891 N N . GLU A 1 117 ? 15.317 -3.369 -5.084 1.00 78.44 117 GLU A N 1
ATOM 892 C CA . GLU A 1 117 ? 14.540 -4.582 -5.255 1.00 78.44 117 GLU A CA 1
ATOM 893 C C . GLU A 1 117 ? 13.255 -4.462 -4.439 1.00 78.44 117 GLU A C 1
ATOM 895 O O . GLU A 1 117 ? 13.276 -4.078 -3.270 1.00 78.44 117 GLU A O 1
ATOM 900 N N . ILE A 1 118 ? 12.122 -4.766 -5.067 1.00 76.06 118 ILE A N 1
ATOM 901 C CA . ILE A 1 118 ? 10.835 -4.879 -4.382 1.00 76.06 118 ILE A CA 1
ATOM 902 C C . ILE A 1 118 ? 10.522 -6.366 -4.344 1.00 76.06 118 ILE A C 1
ATOM 904 O O . ILE A 1 118 ? 9.860 -6.909 -5.231 1.00 76.06 118 ILE A O 1
ATOM 908 N N . THR A 1 119 ? 11.043 -7.054 -3.337 1.00 81.25 119 THR A N 1
ATOM 909 C CA . THR A 1 119 ? 10.814 -8.486 -3.146 1.00 81.25 119 THR A CA 1
ATOM 910 C C . THR A 1 119 ? 9.820 -8.735 -2.021 1.00 81.25 119 THR A C 1
ATOM 912 O O . THR A 1 119 ? 9.585 -7.884 -1.164 1.00 81.25 119 THR A O 1
ATOM 915 N N . ASN A 1 120 ? 9.186 -9.909 -2.044 1.00 76.50 120 ASN A N 1
ATOM 916 C CA . ASN A 1 120 ? 8.331 -10.400 -0.956 1.00 76.50 120 ASN A CA 1
ATOM 917 C C . ASN A 1 120 ? 7.137 -9.484 -0.608 1.00 76.50 120 ASN A C 1
ATOM 919 O O . ASN A 1 120 ? 6.628 -9.531 0.513 1.00 76.50 120 ASN A O 1
ATOM 923 N N . LEU A 1 121 ? 6.668 -8.664 -1.558 1.00 75.19 121 LEU A N 1
ATOM 924 C CA . LEU A 1 121 ? 5.481 -7.828 -1.384 1.00 75.19 121 LEU A CA 1
ATOM 925 C C . LEU A 1 121 ? 4.243 -8.711 -1.203 1.00 75.19 121 LEU A C 1
ATOM 927 O O . LEU A 1 121 ? 3.963 -9.567 -2.041 1.00 75.19 121 LEU A O 1
ATOM 931 N N . LYS A 1 122 ? 3.478 -8.491 -0.133 1.00 75.88 122 LYS A N 1
ATOM 932 C CA . LYS A 1 122 ? 2.229 -9.215 0.122 1.00 75.88 122 LYS A CA 1
ATOM 933 C C . LYS A 1 122 ? 1.074 -8.238 0.231 1.00 75.88 122 LYS A C 1
ATOM 935 O O . LYS A 1 122 ? 1.021 -7.421 1.145 1.00 75.88 122 LYS A O 1
ATOM 940 N N . MET A 1 123 ? 0.146 -8.347 -0.706 1.00 74.12 123 MET A N 1
ATOM 941 C CA . MET A 1 123 ? -1.073 -7.560 -0.747 1.00 74.12 123 MET A CA 1
ATOM 942 C C . MET A 1 123 ? -2.247 -8.520 -0.908 1.00 74.12 123 MET A C 1
ATOM 944 O O . MET A 1 123 ? -2.281 -9.329 -1.837 1.00 74.12 123 MET A O 1
ATOM 948 N N . SER A 1 124 ? -3.199 -8.456 0.019 1.00 76.12 124 SER A N 1
ATOM 949 C CA . SER A 1 124 ? -4.365 -9.332 -0.012 1.00 76.12 124 SER A CA 1
ATOM 950 C C . SER A 1 124 ? -5.625 -8.625 0.461 1.00 76.12 124 SER A C 1
ATOM 952 O O . SER A 1 124 ? -5.549 -7.801 1.369 1.00 76.12 124 SER A O 1
ATOM 954 N N . ASN A 1 125 ? -6.770 -8.986 -0.124 1.00 64.69 125 ASN A N 1
ATOM 955 C CA . ASN A 1 125 ? -8.101 -8.502 0.265 1.00 64.69 125 ASN A CA 1
ATOM 956 C C . ASN A 1 125 ? -8.254 -6.974 0.184 1.00 64.69 125 ASN A C 1
ATOM 958 O O . ASN A 1 125 ? -8.873 -6.373 1.054 1.00 64.69 125 ASN A O 1
ATOM 962 N N . ILE A 1 126 ? -7.688 -6.342 -0.844 1.00 69.62 126 ILE A N 1
ATOM 963 C CA . ILE A 1 126 ? -7.737 -4.886 -1.012 1.00 69.62 126 ILE A CA 1
ATOM 964 C C . ILE A 1 126 ? -8.877 -4.522 -1.959 1.00 69.62 126 ILE A C 1
ATOM 966 O O . ILE A 1 126 ? -8.821 -4.813 -3.154 1.00 69.62 126 ILE A O 1
ATOM 970 N N . TYR A 1 127 ? -9.888 -3.835 -1.434 1.00 70.06 127 TYR A N 1
ATOM 971 C CA . TYR A 1 127 ? -11.021 -3.333 -2.208 1.00 70.06 127 TYR A CA 1
ATOM 972 C C . TYR A 1 127 ? -11.064 -1.814 -2.146 1.00 70.06 127 TYR A C 1
ATOM 974 O O . TYR A 1 127 ? -10.790 -1.238 -1.098 1.00 70.06 127 TYR A O 1
ATOM 982 N N . GLY A 1 128 ? -11.434 -1.157 -3.238 1.00 70.94 128 GLY A N 1
ATOM 983 C CA . GLY A 1 128 ? -11.547 0.297 -3.250 1.00 70.94 128 GLY A CA 1
ATOM 984 C C . GLY A 1 128 ? -12.144 0.820 -4.542 1.00 70.94 128 GLY A C 1
ATOM 985 O O . GLY A 1 128 ? -12.547 0.052 -5.417 1.00 70.94 128 GLY A O 1
ATOM 986 N N . SER A 1 129 ? -12.185 2.141 -4.680 1.00 72.38 129 SER A N 1
ATOM 987 C CA . SER A 1 129 ? -12.576 2.784 -5.930 1.00 72.38 129 SER A CA 1
ATOM 988 C C . SER A 1 129 ? -11.750 4.029 -6.208 1.00 72.38 129 SER A C 1
ATOM 990 O O . SER A 1 129 ? -11.483 4.802 -5.290 1.00 72.38 129 SER A O 1
ATOM 992 N N . VAL A 1 130 ? -11.416 4.252 -7.474 1.00 72.06 130 VAL A N 1
ATOM 993 C CA . VAL A 1 130 ? -10.812 5.488 -7.980 1.00 72.06 130 VAL A CA 1
ATOM 994 C C . VAL A 1 130 ? -11.791 6.214 -8.905 1.00 72.06 130 VAL A C 1
ATOM 996 O O . VAL A 1 130 ? -12.702 5.615 -9.482 1.00 72.06 130 VAL A O 1
ATOM 999 N N . GLN A 1 131 ? -11.624 7.528 -9.049 1.00 69.31 131 GLN A N 1
ATOM 1000 C CA . GLN A 1 131 ? -12.460 8.366 -9.912 1.00 69.31 131 GLN A CA 1
ATOM 1001 C C . GLN A 1 131 ? -11.616 9.020 -11.010 1.00 69.31 131 GLN A C 1
ATOM 1003 O O . GLN A 1 131 ? -10.436 9.277 -10.813 1.00 69.31 131 GLN A O 1
ATOM 1008 N N . GLY A 1 132 ? -12.220 9.307 -12.167 1.00 70.75 132 GLY A N 1
ATOM 1009 C CA . GLY A 1 132 ? -11.558 9.972 -13.299 1.00 70.75 132 GLY A CA 1
ATOM 1010 C C . GLY A 1 132 ? -11.010 9.007 -14.357 1.00 70.75 132 GLY A C 1
ATOM 1011 O O . GLY A 1 132 ? -10.376 8.014 -14.051 1.00 70.75 132 GLY A O 1
ATOM 1012 N N . VAL A 1 133 ? -11.238 9.294 -15.640 1.00 69.94 133 VAL A N 1
ATOM 1013 C CA . VAL A 1 133 ? -10.874 8.378 -16.748 1.00 69.94 133 VAL A CA 1
ATOM 1014 C C . VAL A 1 133 ? -9.367 8.237 -16.991 1.00 69.94 133 VAL A C 1
ATOM 1016 O O . VAL A 1 133 ? -8.946 7.321 -17.692 1.00 69.94 133 VAL A O 1
ATOM 1019 N N . LEU A 1 134 ? -8.568 9.156 -16.445 1.00 74.31 134 LEU A N 1
ATOM 1020 C CA . LEU A 1 134 ? -7.107 9.120 -16.518 1.00 74.31 134 LEU A CA 1
ATOM 1021 C C . LEU A 1 134 ? -6.477 8.408 -15.318 1.00 74.31 134 LEU A C 1
ATOM 1023 O O . LEU A 1 134 ? -5.273 8.168 -15.350 1.00 74.31 134 LEU A O 1
ATOM 1027 N N . THR A 1 135 ? -7.264 8.066 -14.288 1.00 75.62 135 THR A N 1
ATOM 1028 C CA . THR A 1 135 ? -6.717 7.363 -13.129 1.00 75.62 135 THR A CA 1
ATOM 1029 C C . THR A 1 135 ? -6.529 5.890 -13.420 1.00 75.62 135 THR A C 1
ATOM 1031 O O . THR A 1 135 ? -7.329 5.301 -14.146 1.00 75.62 135 THR A O 1
ATOM 1034 N N . ARG A 1 136 ? -5.486 5.263 -12.882 1.00 82.81 136 ARG A N 1
ATOM 1035 C CA . ARG A 1 136 ? -5.278 3.822 -13.050 1.00 82.81 136 ARG A CA 1
ATOM 1036 C C . ARG A 1 136 ? -5.606 3.123 -11.737 1.00 82.81 136 ARG A C 1
ATOM 1038 O O . ARG A 1 136 ? -5.059 3.492 -10.699 1.00 82.81 136 ARG A O 1
ATOM 1045 N N . PRO A 1 137 ? -6.487 2.111 -11.740 1.00 82.31 137 PRO A N 1
ATOM 1046 C CA . PRO A 1 137 ? -6.789 1.376 -10.515 1.00 82.31 137 PRO A CA 1
ATOM 1047 C C . PRO A 1 137 ? -5.531 0.722 -9.928 1.00 82.31 137 PRO A C 1
ATOM 1049 O O . PRO A 1 137 ? -5.300 0.803 -8.723 1.00 82.31 137 PRO A O 1
ATOM 1052 N N . VAL A 1 138 ? -4.678 0.160 -10.791 1.00 86.12 138 VAL A N 1
ATOM 1053 C CA . VAL A 1 138 ? -3.347 -0.351 -10.446 1.00 86.12 138 VAL A CA 1
ATOM 1054 C C . VAL A 1 138 ? -2.305 0.131 -11.456 1.00 86.12 138 VAL A C 1
ATOM 1056 O O . VAL A 1 138 ? -2.498 0.016 -12.667 1.00 86.12 138 VAL A O 1
ATOM 1059 N N . HIS A 1 139 ? -1.187 0.642 -10.950 1.00 85.25 139 HIS A N 1
ATOM 1060 C CA . HIS A 1 139 ? -0.036 1.107 -11.707 1.00 85.25 139 HIS A CA 1
ATOM 1061 C C . HIS A 1 139 ? 1.251 0.488 -11.141 1.00 85.25 139 HIS A C 1
ATOM 1063 O O . HIS A 1 139 ? 1.680 0.831 -10.042 1.00 85.25 139 HIS A O 1
ATOM 1069 N N . ILE A 1 140 ? 1.868 -0.432 -11.888 1.00 86.56 140 ILE A N 1
ATOM 1070 C CA . ILE A 1 140 ? 3.110 -1.117 -11.520 1.00 86.56 140 ILE A CA 1
ATOM 1071 C C . ILE A 1 140 ? 4.206 -0.801 -12.543 1.00 86.56 140 ILE A C 1
ATOM 1073 O O . ILE A 1 140 ? 4.085 -1.115 -13.730 1.00 86.56 140 ILE A O 1
ATOM 1077 N N . VAL A 1 141 ? 5.298 -0.221 -12.056 1.00 84.12 141 VAL A N 1
ATOM 1078 C CA . VAL A 1 141 ? 6.547 -0.008 -12.786 1.00 84.12 141 VAL A CA 1
ATOM 1079 C C . VAL A 1 141 ? 7.667 -0.708 -12.028 1.00 84.12 141 VAL A C 1
ATOM 1081 O O . VAL A 1 141 ? 8.117 -0.242 -10.985 1.00 84.12 141 VAL A O 1
ATOM 1084 N N . CYS A 1 142 ? 8.113 -1.849 -12.536 1.00 84.06 142 CYS A N 1
ATOM 1085 C CA . CYS A 1 142 ? 9.242 -2.584 -12.002 1.00 84.06 142 CYS A CA 1
ATOM 1086 C C . CYS A 1 142 ? 9.900 -3.485 -13.046 1.00 84.06 142 CYS A C 1
ATOM 1088 O O . CYS A 1 142 ? 9.239 -4.017 -13.937 1.00 84.06 142 CYS A O 1
ATOM 1090 N N . SER A 1 143 ? 11.211 -3.673 -12.930 1.00 82.06 143 SER A N 1
ATOM 1091 C CA . SER A 1 143 ? 11.937 -4.644 -13.744 1.00 82.06 143 SER A CA 1
ATOM 1092 C C . SER A 1 143 ? 11.743 -6.079 -13.233 1.00 82.06 143 SER A C 1
ATOM 1094 O O . SER A 1 143 ? 11.711 -6.323 -12.027 1.00 82.06 143 SER A O 1
ATOM 1096 N N . ASN A 1 144 ? 11.662 -7.051 -14.148 1.00 80.19 144 ASN A N 1
ATOM 1097 C CA . ASN A 1 144 ? 11.434 -8.470 -13.824 1.00 80.19 144 ASN A CA 1
ATOM 1098 C C . ASN A 1 144 ? 12.547 -9.098 -12.967 1.00 80.19 144 ASN A C 1
ATOM 1100 O O . ASN A 1 144 ? 12.304 -10.071 -12.262 1.00 80.19 144 ASN A O 1
ATOM 1104 N N . ASP A 1 145 ? 13.769 -8.573 -13.033 1.00 82.19 145 ASP A N 1
ATOM 1105 C CA . ASP A 1 145 ? 14.895 -9.008 -12.202 1.00 82.19 145 ASP A CA 1
ATOM 1106 C C . ASP A 1 145 ? 14.872 -8.383 -10.800 1.00 82.19 145 ASP A C 1
ATOM 1108 O O . ASP A 1 145 ? 15.539 -8.887 -9.902 1.00 82.19 145 ASP A O 1
ATOM 1112 N N . LYS A 1 146 ? 14.074 -7.330 -10.595 1.00 81.88 146 LYS A N 1
A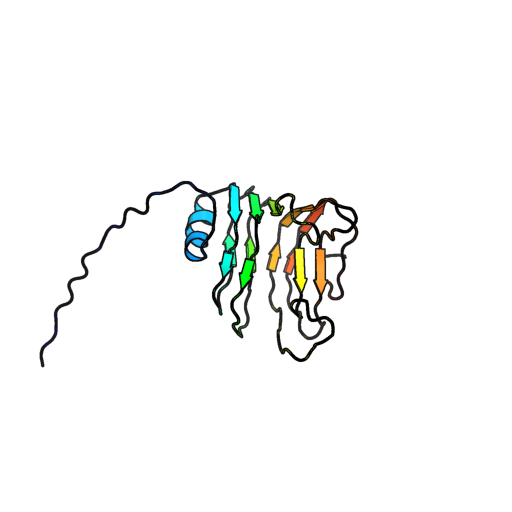TOM 1113 C CA . LYS A 1 146 ? 14.046 -6.527 -9.367 1.00 81.88 146 LYS A CA 1
ATOM 1114 C C . LYS A 1 146 ? 12.743 -6.629 -8.583 1.00 81.88 146 LYS A C 1
ATOM 1116 O O . LYS A 1 146 ? 12.736 -6.336 -7.390 1.00 81.88 146 LYS A O 1
ATOM 1121 N N . CYS A 1 147 ? 11.667 -7.093 -9.212 1.00 84.50 147 CYS A N 1
ATOM 1122 C CA . CYS A 1 147 ? 10.433 -7.474 -8.535 1.00 84.50 147 CYS A CA 1
ATOM 1123 C C . CYS A 1 147 ? 10.250 -8.981 -8.533 1.00 84.50 147 CYS A C 1
ATOM 1125 O O . CYS A 1 147 ? 10.147 -9.605 -9.586 1.00 84.50 147 CYS A O 1
ATOM 1127 N N . GLN A 1 148 ? 10.209 -9.571 -7.339 1.00 86.50 148 GLN A N 1
ATOM 1128 C CA . GLN A 1 148 ? 10.122 -11.021 -7.175 1.00 86.50 148 GLN A CA 1
ATOM 1129 C C . GLN A 1 148 ? 9.294 -11.396 -5.942 1.00 86.50 148 GLN A C 1
ATOM 1131 O O . GLN A 1 148 ? 9.209 -10.645 -4.973 1.00 86.50 148 GLN A O 1
ATOM 1136 N N . ASN A 1 149 ? 8.714 -12.597 -5.950 1.00 84.25 149 ASN A N 1
ATOM 1137 C CA . ASN A 1 149 ? 7.995 -13.186 -4.811 1.00 84.25 149 ASN A CA 1
ATOM 1138 C C . ASN A 1 149 ? 6.801 -12.360 -4.304 1.00 84.25 149 ASN A C 1
ATOM 1140 O O . ASN A 1 149 ? 6.555 -12.284 -3.100 1.00 84.25 149 ASN A O 1
ATOM 1144 N N . TRP A 1 150 ? 6.045 -11.737 -5.209 1.00 86.31 150 TRP A N 1
ATOM 1145 C CA . TRP A 1 150 ? 4.840 -11.006 -4.825 1.00 86.31 150 TRP A CA 1
ATOM 1146 C C . TRP A 1 150 ? 3.675 -11.964 -4.570 1.00 86.31 150 TRP A C 1
ATOM 1148 O O . TRP A 1 150 ? 3.369 -12.824 -5.394 1.00 86.31 150 TRP A O 1
ATOM 1158 N N . THR A 1 151 ? 3.000 -11.789 -3.437 1.00 82.31 151 THR A N 1
ATOM 1159 C CA . THR A 1 151 ? 1.681 -12.371 -3.171 1.00 82.31 151 THR A CA 1
ATOM 1160 C C . THR A 1 151 ? 0.640 -11.293 -3.414 1.00 82.31 151 THR A C 1
ATOM 1162 O O . THR A 1 151 ? 0.658 -10.260 -2.748 1.00 82.31 151 THR A O 1
ATOM 1165 N N . TRP A 1 152 ? -0.253 -11.526 -4.370 1.00 85.75 152 TRP A N 1
ATOM 1166 C CA . TRP A 1 152 ? -1.260 -10.556 -4.782 1.00 85.75 152 TRP A CA 1
ATOM 1167 C C . TRP A 1 152 ? -2.596 -11.259 -4.964 1.00 85.75 152 TRP A C 1
ATOM 1169 O O . TRP A 1 152 ? -2.824 -11.868 -6.002 1.00 85.75 152 TRP A O 1
ATOM 1179 N N . SER A 1 153 ? -3.472 -11.198 -3.965 1.00 81.69 153 SER A N 1
ATOM 1180 C CA . SER A 1 153 ? -4.720 -11.968 -3.973 1.00 81.69 153 SER A CA 1
ATOM 1181 C C . SER A 1 153 ? -5.923 -11.128 -3.556 1.00 81.69 153 SER A C 1
ATOM 1183 O O . SER A 1 153 ? -5.835 -10.261 -2.692 1.00 81.69 153 SER A O 1
ATOM 1185 N N . ASN A 1 154 ? -7.083 -11.376 -4.167 1.00 79.19 154 ASN A N 1
ATOM 1186 C CA . ASN A 1 154 ? -8.339 -10.692 -3.829 1.00 79.19 154 ASN A CA 1
ATOM 1187 C C . ASN A 1 154 ? -8.230 -9.153 -3.847 1.00 79.19 154 ASN A C 1
ATOM 1189 O O . ASN A 1 154 ? -8.647 -8.482 -2.903 1.00 79.19 154 ASN A O 1
ATOM 1193 N N . ILE A 1 155 ? -7.634 -8.596 -4.906 1.00 81.88 155 ILE A N 1
ATOM 1194 C CA . ILE A 1 155 ? -7.495 -7.145 -5.090 1.00 81.88 155 ILE A CA 1
ATOM 1195 C C . ILE A 1 155 ? -8.473 -6.674 -6.160 1.00 81.88 155 ILE A C 1
ATOM 1197 O O . ILE A 1 155 ? -8.424 -7.139 -7.297 1.00 81.88 155 ILE A O 1
ATOM 1201 N N . ASN A 1 156 ? -9.360 -5.753 -5.789 1.00 81.12 156 ASN A N 1
ATOM 1202 C CA . ASN A 1 156 ? -10.407 -5.227 -6.655 1.00 81.12 156 ASN A CA 1
ATOM 1203 C C . ASN A 1 156 ? -10.589 -3.718 -6.438 1.00 81.12 156 ASN A C 1
ATOM 1205 O O . ASN A 1 156 ? -11.294 -3.282 -5.526 1.00 81.12 156 ASN A O 1
ATOM 1209 N N . ILE A 1 157 ? -9.955 -2.922 -7.298 1.00 81.31 157 ILE A N 1
ATOM 1210 C CA . ILE A 1 157 ? -10.116 -1.467 -7.332 1.00 81.31 157 ILE A CA 1
ATOM 1211 C C . ILE A 1 157 ? -11.057 -1.116 -8.488 1.00 81.31 157 ILE A C 1
ATOM 1213 O O . ILE A 1 157 ? -10.766 -1.400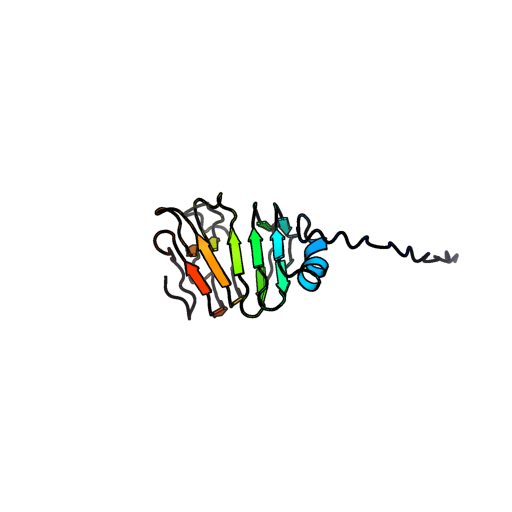 -9.648 1.00 81.31 157 ILE A O 1
ATOM 1217 N N . LEU A 1 158 ? -12.202 -0.523 -8.163 1.00 80.62 158 LEU A N 1
ATOM 1218 C CA . LEU A 1 158 ? -13.258 -0.174 -9.110 1.00 80.62 158 LEU A CA 1
ATOM 1219 C C . LEU A 1 158 ? -13.102 1.258 -9.645 1.00 80.62 158 LEU A C 1
ATOM 1221 O O . LEU A 1 158 ? -12.511 2.121 -9.001 1.00 80.62 158 LEU A O 1
ATOM 1225 N N . GLY A 1 159 ? -13.709 1.543 -10.797 1.00 78.56 159 GLY A N 1
ATOM 1226 C CA . GLY A 1 159 ? -13.650 2.871 -11.416 1.00 78.56 159 GLY A CA 1
ATOM 1227 C C . GLY A 1 159 ? -12.321 3.142 -12.124 1.00 78.56 159 GLY A C 1
ATOM 1228 O O . GLY A 1 159 ? -11.556 2.221 -12.383 1.00 78.56 159 GLY A O 1
ATOM 1229 N N . GLY A 1 160 ? -12.066 4.402 -12.477 1.00 80.94 160 GLY A N 1
ATOM 1230 C CA . GLY A 1 160 ? -10.861 4.797 -13.215 1.00 80.94 160 GLY A CA 1
ATOM 1231 C C . GLY A 1 160 ? -10.840 4.401 -14.698 1.00 80.94 160 GLY A C 1
ATOM 1232 O O . GLY A 1 160 ? -11.857 4.040 -15.294 1.00 80.94 160 GLY A O 1
ATOM 1233 N N . GLY A 1 161 ? -9.659 4.531 -15.297 1.00 82.88 161 GLY A N 1
ATOM 1234 C CA . GLY A 1 161 ? -9.264 4.018 -16.605 1.00 82.88 161 GLY A CA 1
ATOM 1235 C C . GLY A 1 161 ? -8.759 2.571 -16.534 1.00 82.88 161 GLY A C 1
ATOM 1236 O O . GLY A 1 161 ? -9.369 1.717 -15.897 1.00 82.88 161 GLY A O 1
ATOM 1237 N N . LYS A 1 162 ? -7.659 2.261 -17.229 1.00 87.25 162 LYS A N 1
ATOM 1238 C CA . LYS A 1 162 ? -7.072 0.907 -17.256 1.00 87.25 162 LYS A CA 1
ATOM 1239 C C . LYS A 1 162 ? -5.907 0.782 -16.282 1.00 87.25 162 LYS A C 1
ATOM 1241 O O . LYS A 1 162 ? -5.197 1.756 -16.061 1.00 87.25 162 LYS A O 1
ATOM 1246 N N . ASN A 1 163 ? -5.671 -0.428 -15.780 1.00 88.94 163 ASN A N 1
ATOM 1247 C CA . ASN A 1 163 ? -4.417 -0.751 -15.104 1.00 88.94 163 ASN A CA 1
ATOM 1248 C C . ASN A 1 163 ? -3.226 -0.516 -16.052 1.00 88.94 163 ASN A C 1
ATOM 1250 O O . ASN A 1 163 ? -3.357 -0.653 -17.271 1.00 88.94 163 ASN A O 1
ATOM 1254 N N . TYR A 1 164 ? -2.061 -0.187 -15.500 1.00 88.69 164 TYR A N 1
ATOM 1255 C CA . TYR A 1 164 ? -0.795 -0.165 -16.232 1.00 88.69 164 TYR A CA 1
ATOM 1256 C C . TYR A 1 164 ? 0.237 -0.965 -15.458 1.00 88.69 164 TYR A C 1
ATOM 1258 O O . TYR A 1 164 ? 0.566 -0.603 -14.336 1.00 88.69 164 TYR A O 1
ATOM 1266 N N . CYS A 1 165 ? 0.778 -2.023 -16.051 1.00 90.50 165 CYS A N 1
ATOM 1267 C CA . CYS A 1 165 ? 1.778 -2.852 -15.391 1.00 90.50 165 CYS A CA 1
ATOM 1268 C C . CYS A 1 165 ? 2.829 -3.287 -16.406 1.00 90.50 165 CYS A C 1
ATOM 1270 O O . CYS A 1 165 ? 2.490 -3.887 -17.424 1.00 90.50 165 CYS A O 1
ATOM 1272 N N . ASN A 1 166 ? 4.103 -2.991 -16.142 1.00 87.12 166 ASN A N 1
ATOM 1273 C CA . ASN A 1 166 ? 5.217 -3.622 -16.863 1.00 87.12 166 ASN A CA 1
ATOM 1274 C C . ASN A 1 166 ? 5.707 -4.911 -16.166 1.00 87.12 166 ASN A C 1
ATOM 1276 O O . ASN A 1 166 ? 6.410 -5.705 -16.786 1.00 87.12 166 ASN A O 1
ATOM 1280 N N . PHE A 1 167 ? 5.299 -5.120 -14.910 1.00 88.00 167 PHE A N 1
ATOM 1281 C CA . PHE A 1 167 ? 5.504 -6.323 -14.112 1.00 88.00 167 PHE A CA 1
ATOM 1282 C C . PHE A 1 167 ? 4.148 -6.860 -13.645 1.00 88.00 167 PHE A C 1
ATOM 1284 O O . PHE A 1 167 ? 3.333 -6.105 -13.112 1.00 88.00 167 PHE A O 1
ATOM 1291 N N . GLN A 1 168 ? 3.911 -8.160 -13.834 1.00 88.06 168 GLN A N 1
ATOM 1292 C CA . GLN A 1 168 ? 2.621 -8.798 -13.571 1.00 88.06 168 GLN A CA 1
ATOM 1293 C C . GLN A 1 168 ? 2.683 -9.678 -12.310 1.00 88.06 168 GLN A C 1
ATOM 1295 O O . GLN A 1 168 ? 3.401 -10.681 -12.315 1.00 88.06 168 GLN A O 1
ATOM 1300 N N . PRO A 1 169 ? 1.915 -9.373 -11.246 1.00 86.69 169 PRO A N 1
ATOM 1301 C CA . PRO A 1 169 ? 1.755 -10.287 -10.119 1.00 86.69 169 PRO A CA 1
ATOM 1302 C C . PRO A 1 169 ? 1.035 -11.575 -10.551 1.00 86.69 169 PRO A C 1
ATOM 1304 O O . PRO A 1 169 ? 0.080 -11.516 -11.322 1.00 86.69 169 PRO A O 1
ATOM 1307 N N . THR A 1 170 ? 1.452 -12.731 -10.026 1.00 81.50 170 THR A N 1
ATOM 1308 C CA . THR A 1 170 ? 1.050 -14.076 -10.496 1.00 81.50 170 THR A CA 1
ATOM 1309 C C . THR A 1 170 ? -0.464 -14.330 -10.570 1.00 81.50 170 THR A C 1
ATOM 1311 O O . THR A 1 170 ? -0.910 -15.049 -11.459 1.00 81.50 170 THR A O 1
ATOM 1314 N N . GLU A 1 171 ? -1.259 -13.758 -9.663 1.00 78.88 171 GLU A N 1
ATOM 1315 C CA . GLU A 1 171 ? -2.721 -13.959 -9.594 1.00 78.88 171 GLU A CA 1
ATOM 1316 C C . GLU A 1 171 ? -3.521 -12.687 -9.912 1.00 78.88 171 GLU A C 1
ATOM 1318 O O . GLU A 1 171 ? -4.735 -12.626 -9.715 1.00 78.88 171 GLU A O 1
ATOM 1323 N N . PHE A 1 172 ? -2.849 -11.660 -10.426 1.00 83.06 172 PHE A N 1
ATOM 1324 C CA . PHE A 1 172 ? -3.480 -10.432 -10.883 1.00 83.06 172 PHE A CA 1
ATOM 1325 C C . PHE A 1 172 ? -3.392 -10.355 -12.397 1.00 83.06 172 PHE A C 1
ATOM 1327 O O . PHE A 1 172 ? -2.442 -10.868 -12.981 1.00 83.06 172 PHE A O 1
ATOM 1334 N N . ILE A 1 173 ? -4.342 -9.680 -13.039 1.00 81.31 173 ILE A N 1
ATOM 1335 C CA . ILE A 1 173 ? -4.242 -9.310 -14.451 1.00 81.31 173 ILE A CA 1
ATOM 1336 C C . ILE A 1 173 ? -4.397 -7.797 -14.530 1.00 81.31 173 ILE A C 1
ATOM 1338 O O . ILE A 1 173 ? -5.433 -7.249 -14.144 1.00 81.31 173 ILE A O 1
ATOM 1342 N N . CYS A 1 174 ? -3.343 -7.145 -15.014 1.00 79.88 174 CYS A N 1
ATOM 1343 C CA . CYS A 1 174 ? -3.441 -5.811 -15.573 1.00 79.88 174 CYS A CA 1
ATOM 1344 C C . CYS A 1 174 ? -3.835 -5.951 -17.053 1.00 79.88 174 CYS A C 1
ATOM 1346 O O . CYS A 1 174 ? -4.633 -5.106 -17.498 1.00 79.88 174 CYS A O 1
#

pLDDT: mean 74.21, std 15.46, range [34.31, 94.69]

Sequence (174 aa):
MSYTKFLIVAFISTVSANNNCTITEFAQVAEIVKECSNIVINDLVVPAYSTLLLNLKNGSRVTFTGNVLFEVGYWEGPLLEISGDGVEVQGNAGITEDGIYINQDYGDIGNYSREIEITNLKMSNIYGSVQGVLTRPVHIVCSNDKCQNWTWSNINILGGGKNYCNFQPTEFIC

Secondary structure (DSSP, 8-state):
---------------------EE-SGGGHHHHHHH-SEEEE-SEEEPTT--EEEEPPTT-EEEE-S-EEE----SS--SEEEE-SS-EEEE-TT--SEEEEEETTTT-TT-TT----EES-EEES-EEEE-STT-EEEEEE--TTTEE--EEES-EEEESS--EESS--TT---

Organism: NCBI:txid50390

Foldseek 3Di:
DDDDDDDPPPPPPPPPPPVQLEDAELVCQVVSQVPDQEHEYEPYEAEAPDASERAHEALREYEYAYDYHYDDYDDPDDNYDHDHHQYEYEYPLPQPAEQAAAAQCVPPPPPPVDLAANEQAEDENYEEEHEDQRYEDAEAHDDPVRYYNYHDYNHYYYYYHYYHYPDDDPPDDD

Radius of gyration: 19.0 Å; chains: 1; bounding box: 49×28×60 Å